Protein AF-A0A3D0H3W7-F1 (afdb_monomer)

Foldseek 3Di:
DPDPPVVVVCVVVPPPLVVLVVVLVVVCVVPNVVPGDRPSDPDDPDDD

Solvent-accessible surface area (backbone atoms only — not comparable to full-atom values): 3209 Å² total; per-residue (Å²): 130,100,67,62,69,71,56,56,56,48,66,73,66,69,46,65,54,56,52,49,44,54,48,42,56,54,47,23,74,76,68,35,66,92,74,48,89,74,80,58,74,88,71,86,89,70,85,133

Structure (mmCIF, N/CA/C/O backbone):
data_AF-A0A3D0H3W7-F1
#
_entry.id   AF-A0A3D0H3W7-F1
#
loop_
_atom_site.group_PDB
_atom_site.id
_atom_site.type_symbol
_atom_site.label_atom_id
_atom_site.label_alt_id
_atom_site.label_comp_id
_atom_site.label_asym_id
_atom_site.label_entity_id
_atom_site.label_seq_id
_atom_site.pdbx_PDB_ins_code
_atom_site.Cartn_x
_atom_site.Cartn_y
_atom_site.Cartn_z
_atom_site.occupancy
_atom_site.B_iso_or_equiv
_atom_site.auth_seq_id
_atom_site.auth_comp_id
_atom_site.auth_asym_id
_atom_site.auth_atom_id
_atom_site.pdbx_PDB_model_num
ATOM 1 N N . MET A 1 1 ? 28.621 4.101 5.828 1.00 63.00 1 MET A N 1
ATOM 2 C CA . MET A 1 1 ? 27.742 3.051 5.264 1.00 63.00 1 MET A CA 1
ATOM 3 C C . MET A 1 1 ? 28.077 2.894 3.791 1.00 63.00 1 MET A C 1
ATOM 5 O O . MET A 1 1 ? 28.024 3.887 3.079 1.00 63.00 1 MET A O 1
ATOM 9 N N . ALA A 1 2 ? 28.463 1.699 3.342 1.00 85.12 2 ALA A N 1
ATOM 10 C CA . ALA A 1 2 ? 28.751 1.434 1.932 1.00 85.12 2 ALA A CA 1
ATOM 11 C C . ALA A 1 2 ? 27.451 1.066 1.199 1.00 85.12 2 ALA A C 1
ATOM 13 O O . ALA A 1 2 ? 27.140 -0.105 1.014 1.00 85.12 2 ALA A O 1
ATOM 14 N N . VAL A 1 3 ? 26.650 2.069 0.843 1.00 86.25 3 VAL A N 1
ATOM 15 C CA . VAL A 1 3 ? 25.465 1.902 -0.011 1.00 86.25 3 VAL A CA 1
ATOM 16 C C . VAL A 1 3 ? 25.648 2.808 -1.219 1.00 86.25 3 VAL A C 1
ATOM 18 O O . VA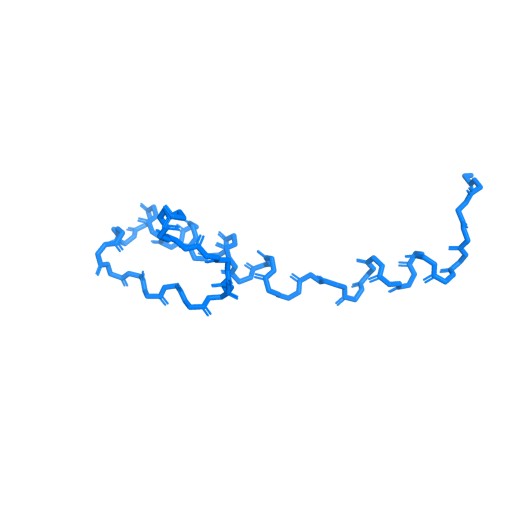L A 1 3 ? 26.049 3.960 -1.071 1.00 86.25 3 VAL A O 1
ATOM 21 N N . ALA A 1 4 ? 25.384 2.292 -2.419 1.00 93.25 4 ALA A N 1
ATOM 22 C CA . ALA A 1 4 ? 25.477 3.083 -3.639 1.00 93.25 4 ALA A CA 1
ATOM 23 C C . ALA A 1 4 ? 24.501 4.272 -3.583 1.00 93.25 4 ALA A C 1
ATOM 25 O O . ALA A 1 4 ? 23.317 4.085 -3.303 1.00 93.25 4 ALA A O 1
ATOM 26 N N . GLN A 1 5 ? 24.973 5.477 -3.913 1.00 90.69 5 GLN A N 1
ATOM 27 C CA . GLN A 1 5 ? 24.172 6.711 -3.880 1.00 90.69 5 GLN A CA 1
ATOM 28 C C . GLN A 1 5 ? 22.848 6.578 -4.654 1.00 90.69 5 GLN A C 1
ATOM 30 O O . GLN A 1 5 ? 21.789 6.980 -4.180 1.00 90.69 5 GLN A O 1
ATOM 35 N N . LYS A 1 6 ? 22.892 5.901 -5.805 1.00 90.06 6 LYS A N 1
ATOM 36 C CA . LYS A 1 6 ? 21.725 5.604 -6.645 1.00 90.06 6 LYS A CA 1
ATOM 37 C C . LYS A 1 6 ? 20.644 4.790 -5.916 1.00 90.06 6 LYS A C 1
ATOM 39 O O . LYS A 1 6 ? 19.457 5.008 -6.138 1.00 90.06 6 LYS A O 1
ATOM 44 N N . MET A 1 7 ? 21.037 3.873 -5.030 1.00 87.94 7 MET A N 1
ATOM 45 C CA . MET A 1 7 ? 20.085 3.089 -4.234 1.00 87.94 7 MET A CA 1
ATOM 46 C C . MET A 1 7 ? 19.402 3.952 -3.171 1.00 87.94 7 MET A C 1
ATOM 48 O O . MET A 1 7 ? 18.200 3.806 -2.963 1.00 87.94 7 MET A O 1
ATOM 52 N N . LEU A 1 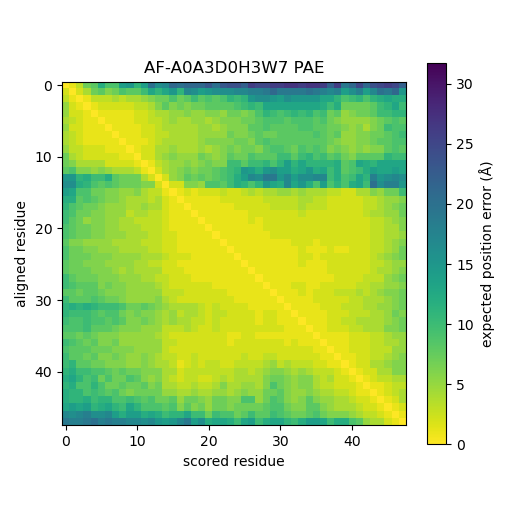8 ? 20.129 4.892 -2.557 1.00 87.06 8 LEU A N 1
ATOM 53 C CA . LEU A 1 8 ? 19.553 5.839 -1.595 1.00 87.06 8 LEU A CA 1
ATOM 54 C C . LEU A 1 8 ? 18.481 6.719 -2.254 1.00 87.06 8 LEU A C 1
ATOM 56 O O . LEU A 1 8 ? 17.405 6.918 -1.691 1.00 87.06 8 LEU A O 1
ATOM 60 N N . GLU A 1 9 ? 18.735 7.190 -3.476 1.00 86.94 9 GLU A N 1
ATOM 61 C CA . GLU A 1 9 ? 17.767 7.987 -4.238 1.00 86.94 9 GLU A CA 1
ATOM 62 C C . GLU A 1 9 ? 16.499 7.204 -4.596 1.00 86.94 9 GLU A C 1
ATOM 64 O O . GLU A 1 9 ? 15.396 7.751 -4.518 1.00 86.94 9 GLU A O 1
ATOM 69 N N . TYR A 1 10 ? 16.626 5.925 -4.964 1.00 85.00 10 TYR A N 1
ATOM 70 C CA . TYR A 1 10 ? 15.460 5.083 -5.235 1.00 85.00 10 TYR A CA 1
ATOM 71 C C . TYR A 1 10 ? 14.635 4.820 -3.980 1.00 85.00 10 TYR A C 1
ATOM 73 O O . TYR A 1 10 ? 13.414 4.964 -4.034 1.00 85.00 10 TYR A O 1
ATOM 81 N N . MET A 1 11 ? 15.284 4.538 -2.847 1.00 79.69 11 MET A N 1
ATOM 82 C CA . MET A 1 11 ? 14.605 4.350 -1.561 1.00 79.69 11 MET A CA 1
ATOM 83 C C . MET A 1 11 ? 13.818 5.593 -1.121 1.00 79.69 11 MET A C 1
ATOM 85 O O . MET A 1 11 ? 12.743 5.463 -0.537 1.00 79.69 11 MET A O 1
ATOM 89 N N . GLY A 1 12 ? 14.319 6.796 -1.426 1.00 76.50 12 GLY A N 1
ATOM 90 C CA . GLY A 1 12 ? 13.619 8.049 -1.128 1.00 76.50 12 GLY A CA 1
ATOM 91 C C . GLY A 1 12 ? 12.364 8.284 -1.980 1.00 76.50 12 GLY A C 1
ATOM 92 O O . GLY A 1 12 ? 11.432 8.949 -1.532 1.00 76.50 12 GLY A O 1
ATOM 93 N N . LYS A 1 13 ? 12.309 7.729 -3.199 1.00 72.81 13 LYS A N 1
ATOM 94 C CA . LYS A 1 13 ? 11.210 7.949 -4.161 1.00 72.81 13 LYS A CA 1
ATOM 95 C C . LYS A 1 13 ? 10.114 6.878 -4.108 1.00 72.81 13 LYS A C 1
ATOM 97 O O . LYS A 1 13 ? 9.006 7.112 -4.582 1.00 72.81 13 LYS A O 1
ATOM 102 N N . SER A 1 14 ? 10.389 5.710 -3.533 1.00 64.12 14 SER A N 1
ATOM 103 C CA . SER A 1 14 ? 9.595 4.489 -3.730 1.00 64.12 14 SER A CA 1
ATOM 104 C C . SER A 1 14 ? 8.358 4.306 -2.835 1.00 64.12 14 SER A C 1
ATOM 106 O O . SER A 1 14 ? 7.838 3.197 -2.761 1.00 64.12 14 SER A O 1
ATOM 108 N N . SER A 1 15 ? 7.858 5.324 -2.124 1.00 73.12 15 SER A N 1
ATOM 109 C CA . SER A 1 15 ? 6.962 5.058 -0.979 1.00 73.12 15 SER A CA 1
ATOM 110 C C . SER A 1 15 ? 5.512 5.545 -1.079 1.00 73.12 15 SER A C 1
ATOM 112 O O . SER A 1 15 ? 4.778 5.389 -0.104 1.00 73.12 15 SER A O 1
ATOM 114 N N . TRP A 1 16 ? 5.051 6.104 -2.198 1.00 84.19 16 TRP A N 1
ATOM 115 C CA . TRP A 1 16 ? 3.682 6.642 -2.259 1.00 84.19 16 TRP A CA 1
ATOM 116 C C . TRP A 1 16 ? 2.604 5.565 -2.095 1.00 84.19 16 TRP A C 1
ATOM 118 O O . TRP A 1 16 ? 1.735 5.715 -1.244 1.00 84.19 16 TRP A O 1
ATOM 128 N N . ILE A 1 17 ? 2.725 4.435 -2.798 1.00 87.88 17 ILE A N 1
ATOM 129 C CA . ILE A 1 17 ? 1.795 3.298 -2.666 1.00 87.88 17 ILE A CA 1
ATOM 130 C C . ILE A 1 17 ? 1.796 2.748 -1.233 1.00 87.88 17 ILE A C 1
ATOM 132 O O . ILE A 1 17 ? 0.740 2.507 -0.655 1.00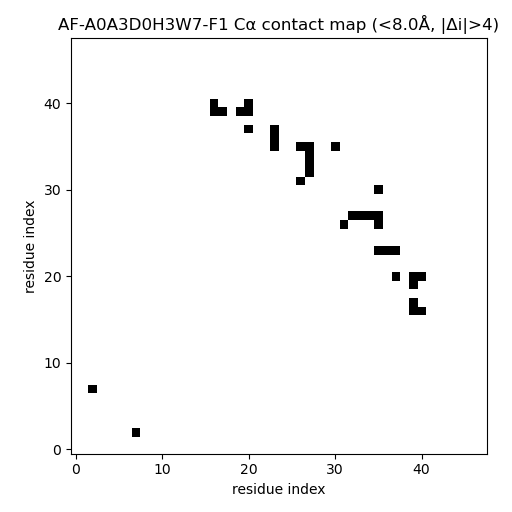 87.88 17 ILE A O 1
ATOM 136 N N . ARG A 1 18 ? 2.981 2.615 -0.622 1.00 87.81 18 ARG A N 1
ATOM 137 C CA . ARG A 1 18 ? 3.114 2.134 0.760 1.00 87.81 18 ARG A CA 1
ATOM 138 C C . ARG A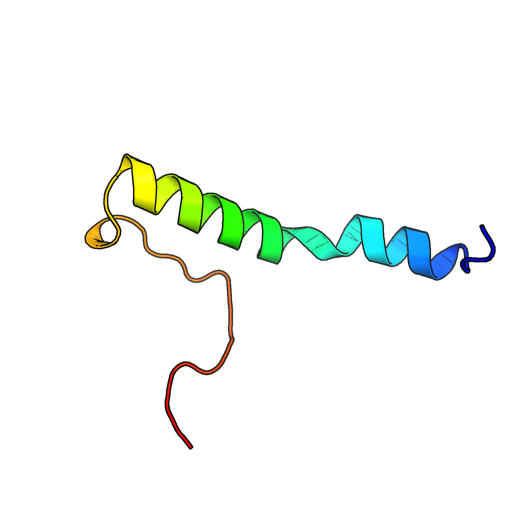 1 18 ? 2.463 3.084 1.766 1.00 87.81 18 ARG A C 1
ATOM 140 O O . ARG A 1 18 ? 1.734 2.631 2.636 1.00 87.81 18 ARG A O 1
ATOM 147 N N . LYS A 1 19 ? 2.684 4.392 1.610 1.00 89.94 19 LYS A N 1
ATOM 148 C CA . LYS A 1 19 ? 2.056 5.425 2.447 1.00 89.94 19 LYS A CA 1
ATOM 149 C C . LYS A 1 19 ? 0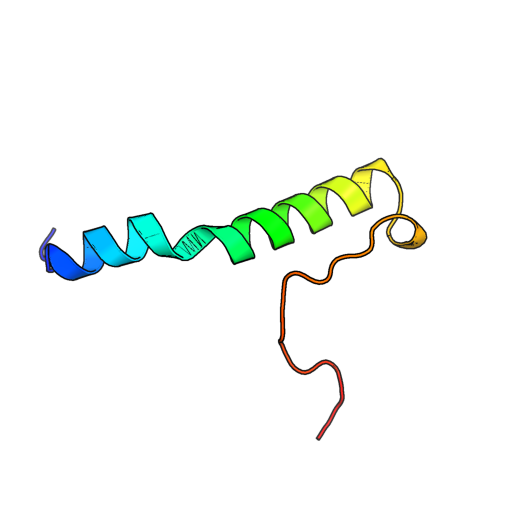.536 5.404 2.314 1.00 89.94 19 LYS A C 1
ATOM 151 O O . LYS A 1 19 ? -0.151 5.521 3.317 1.00 89.94 19 LYS A O 1
ATOM 156 N N . MET A 1 20 ? 0.015 5.226 1.100 1.00 91.81 20 MET A N 1
ATOM 157 C CA . MET A 1 20 ? -1.428 5.106 0.871 1.00 91.81 20 MET A CA 1
ATOM 158 C C . MET A 1 20 ? -2.011 3.859 1.538 1.00 91.81 20 MET A C 1
ATOM 160 O O . MET A 1 20 ? -3.067 3.948 2.156 1.00 91.81 20 MET A O 1
ATOM 164 N N . PHE A 1 21 ? -1.312 2.725 1.466 1.00 93.00 21 PHE A N 1
ATOM 165 C CA . PHE A 1 21 ? -1.726 1.493 2.138 1.00 93.00 21 PHE A CA 1
ATOM 166 C C . PHE A 1 21 ? -1.736 1.640 3.669 1.00 93.00 21 PHE A C 1
ATOM 168 O O . PHE A 1 21 ? -2.709 1.282 4.332 1.00 93.00 21 PHE A O 1
ATOM 175 N N . GLU A 1 22 ? -0.672 2.210 4.239 1.00 93.75 22 GLU A N 1
ATOM 176 C CA . GLU A 1 22 ? -0.570 2.472 5.681 1.00 93.75 22 GLU A CA 1
ATOM 177 C C . GLU A 1 22 ? -1.651 3.454 6.156 1.00 93.75 22 GLU A C 1
ATOM 179 O O . GLU A 1 22 ? -2.279 3.238 7.194 1.00 93.75 22 GLU A O 1
ATOM 184 N N . GLU A 1 23 ? -1.939 4.489 5.366 1.00 95.19 23 GLU A N 1
ATOM 185 C CA . GLU A 1 23 ? -3.020 5.432 5.649 1.00 95.19 23 GLU A CA 1
ATOM 186 C C . GLU A 1 23 ? -4.400 4.767 5.551 1.00 95.19 23 GLU A C 1
ATOM 188 O O . GLU A 1 23 ? -5.253 4.983 6.411 1.00 95.19 23 GLU A O 1
ATOM 193 N N . GLY A 1 24 ? -4.610 3.881 4.573 1.00 95.88 24 GLY A N 1
ATOM 194 C CA . GLY A 1 24 ? -5.811 3.052 4.483 1.00 95.88 24 GLY A CA 1
ATOM 195 C C . GLY A 1 24 ? -6.007 2.196 5.736 1.00 95.88 24 GLY A C 1
ATOM 196 O O . GLY A 1 24 ? -7.108 2.145 6.285 1.00 95.88 24 GLY A O 1
ATOM 197 N N . ALA A 1 25 ? -4.940 1.577 6.250 1.00 95.88 25 ALA A N 1
ATOM 198 C CA . ALA A 1 25 ? -4.981 0.822 7.502 1.00 95.88 25 ALA A CA 1
ATOM 199 C C . ALA A 1 25 ? -5.329 1.708 8.712 1.00 95.88 25 ALA A C 1
ATOM 201 O O . ALA A 1 25 ? -6.161 1.316 9.534 1.00 95.88 25 ALA A O 1
ATOM 202 N N . ARG A 1 26 ? -4.760 2.918 8.797 1.00 97.75 26 ARG A N 1
ATOM 203 C CA . ARG A 1 26 ? -5.089 3.904 9.840 1.00 97.75 26 ARG A CA 1
ATOM 204 C C . ARG A 1 26 ? -6.564 4.307 9.787 1.00 97.75 26 ARG A C 1
ATOM 206 O O . ARG A 1 26 ? -7.243 4.298 10.810 1.00 97.75 26 ARG A O 1
ATOM 213 N N . LEU A 1 27 ? -7.083 4.618 8.601 1.00 97.50 27 LEU A N 1
ATOM 214 C CA . LEU A 1 27 ? -8.478 5.022 8.415 1.00 97.50 27 LEU A CA 1
ATOM 215 C C . LEU A 1 27 ? -9.456 3.889 8.751 1.00 97.50 27 LEU A C 1
ATOM 217 O O . LEU A 1 27 ? -10.494 4.154 9.355 1.00 97.50 27 LEU A O 1
ATOM 221 N N . LYS A 1 28 ? -9.117 2.629 8.436 1.00 97.56 28 LYS A N 1
ATOM 222 C CA . LYS A 1 28 ? -9.930 1.452 8.802 1.00 97.56 28 LYS A CA 1
ATOM 223 C C . LYS A 1 28 ? -10.098 1.326 10.321 1.00 97.56 28 LYS A C 1
ATOM 225 O O . LYS A 1 28 ? -11.172 0.938 10.769 1.00 97.56 28 LYS A O 1
ATOM 230 N N . GLN A 1 29 ? -9.082 1.693 11.110 1.00 96.81 29 GLN A N 1
ATOM 231 C CA . GLN A 1 29 ? -9.166 1.694 12.580 1.00 96.81 29 GLN A CA 1
ATOM 232 C C . GLN A 1 29 ? -10.088 2.796 13.122 1.00 96.81 29 GLN A C 1
ATOM 234 O O . GLN A 1 29 ? -10.748 2.594 14.135 1.00 96.81 29 GLN A O 1
ATOM 239 N N . ILE A 1 30 ? -10.139 3.954 12.457 1.00 97.94 30 ILE A N 1
ATOM 240 C CA . ILE A 1 30 ? -10.927 5.114 12.904 1.00 97.94 30 ILE A CA 1
ATOM 241 C C . ILE A 1 30 ? -12.390 4.998 12.464 1.00 97.94 30 ILE A C 1
ATOM 243 O O . ILE A 1 30 ? -13.299 5.329 13.222 1.00 97.94 30 ILE A O 1
ATOM 247 N N . HIS A 1 31 ? -12.624 4.554 11.229 1.00 96.88 31 HIS A N 1
ATOM 248 C CA . HIS A 1 31 ? -13.940 4.615 10.589 1.00 96.88 31 HIS A CA 1
ATOM 249 C C . HIS A 1 31 ? -14.629 3.253 10.441 1.00 96.88 31 HIS A C 1
ATOM 251 O O . HIS A 1 31 ? -15.842 3.223 10.228 1.00 96.88 31 HIS A O 1
ATOM 257 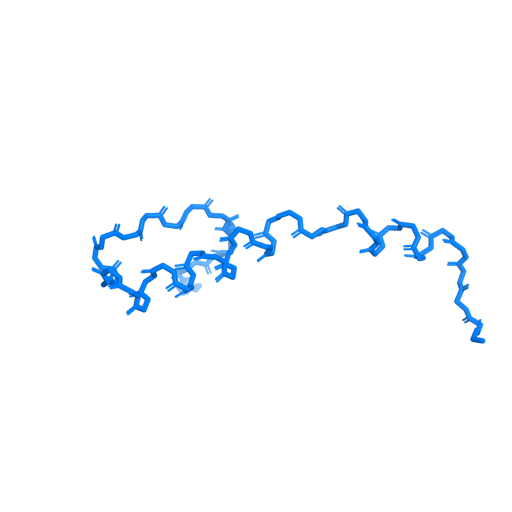N N . GLY A 1 32 ? -13.892 2.150 10.597 1.00 96.19 32 GLY A N 1
ATOM 258 C CA . GLY A 1 32 ? -14.353 0.796 10.291 1.00 96.19 32 GLY A CA 1
ATOM 259 C C . GLY A 1 32 ? -13.859 0.321 8.924 1.00 96.19 32 GLY A C 1
ATOM 260 O O . GLY A 1 32 ? -13.705 1.106 7.984 1.00 96.19 32 GLY A O 1
ATOM 261 N N . ALA A 1 33 ? -13.583 -0.982 8.812 1.00 95.69 33 ALA A N 1
ATOM 262 C CA . ALA A 1 33 ? -13.038 -1.581 7.592 1.00 95.69 33 ALA A CA 1
ATOM 263 C C . ALA A 1 33 ? -14.016 -1.547 6.405 1.00 95.69 33 ALA A C 1
ATOM 265 O O . ALA A 1 33 ? -13.590 -1.502 5.256 1.00 95.69 33 ALA A O 1
ATOM 266 N N . ASP A 1 34 ? -15.314 -1.520 6.690 1.00 96.56 34 ASP A N 1
ATOM 267 C CA . ASP A 1 34 ? -16.419 -1.410 5.739 1.00 96.56 34 ASP A CA 1
ATOM 268 C C . ASP A 1 34 ? -16.534 -0.021 5.089 1.00 96.56 34 ASP A C 1
ATOM 270 O O . ASP A 1 34 ? -17.172 0.117 4.047 1.00 96.56 34 ASP A O 1
ATOM 274 N N . LYS A 1 35 ? -15.901 1.007 5.672 1.00 96.19 35 LYS A N 1
ATOM 275 C CA . LYS A 1 35 ? -16.007 2.407 5.220 1.00 96.19 35 LYS A CA 1
ATOM 276 C C . LYS A 1 35 ? -14.765 2.925 4.503 1.00 96.19 35 LYS A C 1
ATOM 278 O O . LYS A 1 35 ? -14.707 4.104 4.158 1.00 96.19 35 LYS A O 1
ATOM 283 N N . VAL A 1 36 ? -13.764 2.070 4.291 1.00 96.19 36 VAL A N 1
ATOM 284 C CA . VAL A 1 36 ? -12.490 2.454 3.672 1.00 96.19 36 VAL A CA 1
ATOM 285 C C . VAL A 1 36 ? -12.190 1.558 2.480 1.00 96.19 36 VAL A C 1
ATOM 287 O O . VAL A 1 36 ? -11.830 0.390 2.622 1.00 96.19 36 VAL A O 1
ATOM 290 N N . PHE A 1 37 ? -12.286 2.150 1.293 1.00 94.25 37 PHE A N 1
ATOM 291 C CA . PHE A 1 37 ? -12.039 1.489 0.016 1.00 94.25 37 PHE A CA 1
ATOM 292 C C . PHE A 1 37 ? -10.575 1.662 -0.396 1.00 94.25 37 PHE A C 1
ATOM 294 O O . PHE A 1 37 ? -10.185 2.656 -1.005 1.00 94.25 37 PHE A O 1
ATOM 301 N N . ASP A 1 38 ? -9.751 0.697 -0.003 1.00 91.94 38 ASP A N 1
ATOM 302 C CA . ASP A 1 38 ? -8.309 0.711 -0.234 1.00 91.94 38 ASP A CA 1
ATOM 303 C C . ASP A 1 38 ? -7.950 -0.024 -1.534 1.00 91.94 38 ASP A C 1
ATOM 305 O O . ASP A 1 38 ? -7.873 -1.251 -1.563 1.00 91.94 38 ASP A O 1
ATOM 309 N N . PHE A 1 39 ? -7.731 0.744 -2.604 1.00 91.00 39 PHE A N 1
ATOM 310 C CA . PHE A 1 39 ? -7.293 0.256 -3.920 1.00 91.00 39 PHE A CA 1
ATOM 311 C C . PHE A 1 39 ? -5.798 0.520 -4.177 1.00 91.00 39 PHE A C 1
ATOM 313 O O . PHE A 1 39 ? -5.377 0.678 -5.322 1.00 91.00 39 PHE A O 1
ATOM 320 N N . SER A 1 40 ? -4.990 0.644 -3.117 1.00 90.81 40 SER A N 1
ATOM 321 C CA . SER A 1 40 ? -3.575 1.021 -3.240 1.00 90.81 40 SER A CA 1
ATOM 322 C C . SER A 1 40 ? -2.670 -0.125 -3.708 1.00 90.81 40 SER A C 1
ATOM 324 O O . SER A 1 40 ? -1.773 0.096 -4.523 1.00 90.81 40 SER A O 1
ATOM 326 N N . LEU A 1 41 ? -2.882 -1.346 -3.203 1.00 88.81 41 LEU A N 1
ATOM 327 C CA . LEU A 1 41 ? -2.065 -2.517 -3.527 1.00 88.81 41 LEU A CA 1
ATOM 328 C C . LEU A 1 41 ? -2.700 -3.368 -4.628 1.00 88.81 41 LEU A C 1
ATOM 330 O O . LEU A 1 41 ? -3.884 -3.682 -4.579 1.00 88.81 41 LEU A O 1
ATOM 334 N N . GLY A 1 42 ? -1.867 -3.818 -5.569 1.00 87.62 42 GLY A N 1
ATOM 335 C CA . GLY A 1 42 ? -2.234 -4.752 -6.639 1.00 87.62 42 GLY A CA 1
ATOM 336 C C . GLY A 1 42 ? -1.794 -6.198 -6.384 1.00 87.62 42 GLY A C 1
ATOM 337 O O . GLY A 1 42 ? -1.530 -6.925 -7.338 1.00 87.62 42 GLY A O 1
ATOM 338 N N . ASN A 1 43 ? -1.633 -6.608 -5.122 1.00 89.56 43 ASN A N 1
ATOM 339 C CA . ASN A 1 43 ? -1.226 -7.977 -4.794 1.00 89.56 43 ASN A CA 1
ATOM 340 C C . ASN A 1 43 ? -2.383 -8.958 -5.071 1.00 89.56 43 ASN A C 1
ATOM 342 O O . ASN A 1 43 ? -3.522 -8.634 -4.726 1.00 89.56 43 ASN A O 1
ATOM 346 N N . PRO A 1 44 ? -2.125 -10.159 -5.626 1.00 89.62 44 PRO A N 1
ATOM 347 C CA . PRO A 1 44 ? -3.151 -11.189 -5.763 1.00 89.62 44 PRO A CA 1
ATOM 348 C C . PRO A 1 44 ? -3.796 -11.514 -4.414 1.00 89.62 44 PRO A C 1
ATOM 350 O O . PRO A 1 44 ? -3.102 -11.684 -3.411 1.00 89.62 44 PRO A O 1
ATOM 353 N N . ASN A 1 45 ? -5.123 -11.609 -4.393 1.00 88.62 45 ASN A N 1
ATOM 354 C CA . ASN A 1 45 ? -5.906 -11.913 -3.193 1.00 88.62 45 ASN A CA 1
ATOM 355 C C . ASN A 1 45 ? -6.689 -13.232 -3.298 1.00 88.62 45 ASN A C 1
ATOM 357 O O . ASN A 1 45 ? -7.478 -13.541 -2.407 1.00 88.62 45 ASN A O 1
ATOM 361 N N . VAL A 1 46 ? -6.480 -13.999 -4.370 1.00 90.00 46 VAL A N 1
ATOM 362 C CA . VAL A 1 46 ? -7.109 -15.304 -4.599 1.00 90.00 46 VA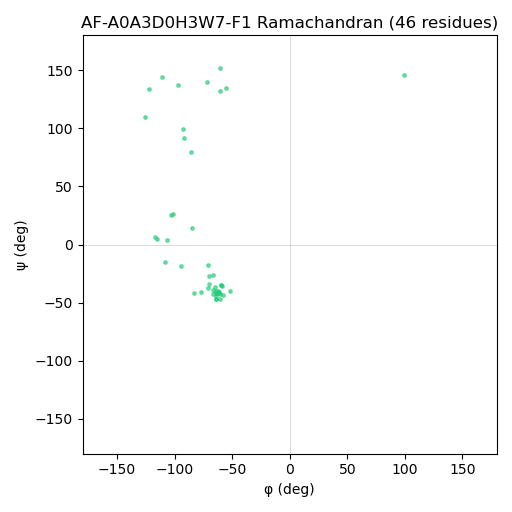L A CA 1
ATOM 363 C C . VAL A 1 46 ? -6.064 -16.422 -4.496 1.00 90.00 46 VAL A C 1
ATOM 365 O O . VAL A 1 46 ? -4.917 -16.202 -4.896 1.00 90.00 46 VAL A O 1
ATOM 368 N N . PRO A 1 47 ? -6.419 -17.603 -3.952 1.00 86.75 47 PRO A N 1
ATOM 369 C CA . PRO A 1 47 ? -5.554 -18.780 -4.001 1.00 86.75 47 PRO A CA 1
ATOM 370 C C . PRO A 1 47 ? -5.247 -19.205 -5.451 1.00 86.75 47 PRO A C 1
ATOM 372 O O . PRO A 1 47 ? -6.072 -18.937 -6.329 1.00 86.75 47 PRO A O 1
ATOM 375 N N . PRO A 1 48 ? -4.089 -19.848 -5.700 1.00 82.31 48 PRO A N 1
ATOM 376 C CA . PRO A 1 48 ? -3.764 -20.450 -6.994 1.00 82.31 48 PRO A CA 1
ATOM 377 C C . PRO A 1 48 ? -4.648 -21.656 -7.334 1.00 82.31 48 PRO A C 1
ATOM 379 O O . PRO A 1 48 ? -5.113 -22.344 -6.394 1.00 82.31 48 PRO A O 1
#

Nearest PDB structures (foldseek):
  3ele-assembly2_D  TM=8.483E-01  e=5.380E-01  Agathobacter rectalis

Sequence (48 aa):
MAVAQKMLEYMGKSSWIRKMFEEGARLKQIHGADKVFDFSLGNPNVPP

Mean predicted aligned error: 5.62 Å

Radius of gyration: 15.49 Å; Cα contacts (8 Å, |Δi|>4): 18; chains: 1; bounding box: 45×28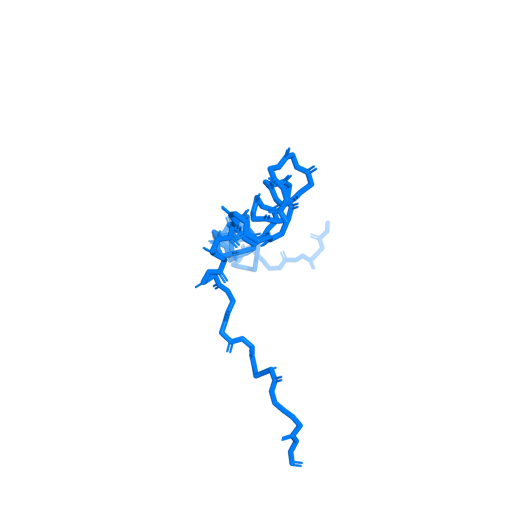×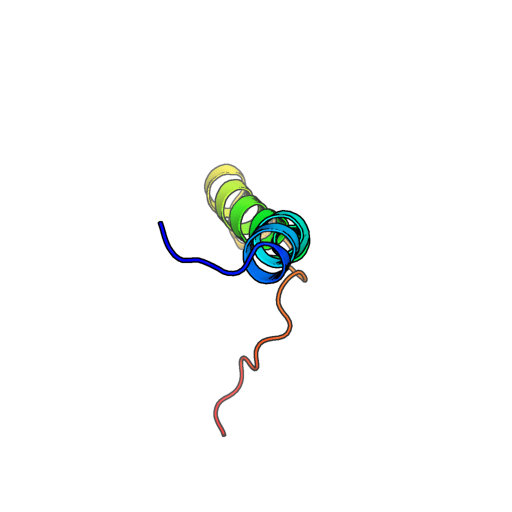20 Å

Secondary structure (DSSP, 8-state):
----HHHHHHHHHTTHHHHHHHHHHHHHHHH-GGG----------S--

pLDDT: mean 89.03, std 8.05, range [63.0, 97.94]